Protein AF-A0A191ZVY7-F1 (afdb_monomer_lite)

Organism: NCBI:txid190721

Radius of gyration: 17.28 Å; chains: 1; bounding box: 37×24×48 Å

pLDDT: mean 81.05, std 13.36, range [37.03, 93.75]

Structure (mmCIF, N/CA/C/O backbone):
data_AF-A0A191ZVY7-F1
#
_entry.id   AF-A0A191ZVY7-F1
#
loop_
_atom_site.group_PDB
_atom_site.id
_atom_site.type_symbol
_atom_site.label_atom_id
_atom_site.label_alt_id
_atom_site.label_comp_id
_atom_site.label_asym_id
_atom_site.label_entity_id
_atom_site.label_seq_id
_atom_site.pdbx_PDB_ins_code
_atom_site.Cartn_x
_atom_site.Cartn_y
_atom_site.Cartn_z
_atom_site.occupancy
_atom_site.B_iso_or_equiv
_atom_site.auth_seq_id
_atom_site.auth_comp_id
_atom_site.auth_asym_id
_atom_site.auth_atom_id
_atom_site.pdbx_PDB_model_num
ATOM 1 N N . MET A 1 1 ? 15.827 -4.802 27.919 1.00 42.00 1 MET A N 1
ATOM 2 C CA . MET A 1 1 ? 14.566 -4.060 28.156 1.00 42.00 1 MET A CA 1
ATOM 3 C C . MET A 1 1 ? 13.903 -3.690 26.820 1.00 42.00 1 MET A C 1
ATOM 5 O O . MET A 1 1 ? 14.210 -2.647 26.263 1.00 42.00 1 MET A O 1
ATOM 9 N N . LYS A 1 2 ? 13.064 -4.563 26.235 1.00 45.97 2 LYS A N 1
ATOM 10 C CA . LYS A 1 2 ? 12.301 -4.293 24.982 1.00 45.97 2 LYS A CA 1
ATOM 11 C C . LYS A 1 2 ? 10.830 -4.758 25.048 1.00 45.97 2 LYS A C 1
ATOM 13 O O . LYS A 1 2 ? 10.100 -4.643 24.068 1.00 45.97 2 LYS A O 1
ATOM 18 N N . THR A 1 3 ? 10.389 -5.268 26.194 1.00 52.78 3 THR A N 1
ATOM 19 C CA . THR A 1 3 ? 9.179 -6.091 26.332 1.00 52.78 3 THR A CA 1
ATOM 20 C C . THR A 1 3 ? 7.882 -5.285 26.481 1.00 52.78 3 THR A C 1
ATOM 22 O O . THR A 1 3 ? 6.864 -5.682 25.924 1.00 52.78 3 THR A O 1
ATOM 25 N N . GLU A 1 4 ? 7.896 -4.111 27.120 1.00 48.47 4 GLU A N 1
ATOM 26 C CA . GLU A 1 4 ? 6.661 -3.338 27.381 1.00 48.47 4 GLU A CA 1
ATOM 27 C C . GLU A 1 4 ? 6.075 -2.611 26.161 1.00 48.47 4 GLU A C 1
ATOM 29 O O . GLU A 1 4 ? 4.866 -2.390 26.070 1.00 48.47 4 GLU A O 1
ATOM 34 N N . ASN A 1 5 ? 6.914 -2.227 25.196 1.00 51.59 5 ASN A N 1
ATOM 35 C CA . ASN A 1 5 ? 6.443 -1.512 24.006 1.00 51.59 5 ASN A CA 1
ATOM 36 C C . ASN A 1 5 ? 5.807 -2.447 22.968 1.00 51.59 5 ASN A C 1
ATOM 38 O O . ASN A 1 5 ? 4.970 -2.007 22.177 1.00 51.59 5 ASN A O 1
ATOM 42 N N . GLN A 1 6 ? 6.172 -3.733 22.966 1.00 53.62 6 GLN A N 1
ATOM 43 C CA . GLN A 1 6 ? 5.582 -4.720 22.061 1.00 53.62 6 GLN A CA 1
ATOM 44 C C . GLN A 1 6 ? 4.205 -5.184 22.541 1.00 53.62 6 GLN A C 1
ATOM 46 O O . GLN A 1 6 ? 3.282 -5.251 21.729 1.00 53.62 6 GLN A O 1
ATOM 51 N N . THR A 1 7 ? 4.021 -5.397 23.845 1.00 53.28 7 THR A N 1
ATOM 52 C CA . THR A 1 7 ? 2.724 -5.780 24.425 1.00 53.28 7 THR A CA 1
ATOM 53 C C . THR A 1 7 ? 1.671 -4.689 24.238 1.00 53.28 7 THR A C 1
ATOM 55 O O . THR A 1 7 ? 0.613 -4.967 23.681 1.00 53.28 7 THR A O 1
ATOM 58 N N . LYS A 1 8 ? 1.984 -3.418 24.540 1.00 59.03 8 LYS A N 1
ATOM 59 C CA . LYS A 1 8 ? 1.047 -2.290 24.329 1.00 59.03 8 LYS A CA 1
ATOM 60 C C . LYS A 1 8 ? 0.632 -2.101 22.866 1.00 59.03 8 LYS A C 1
ATOM 62 O O . LYS A 1 8 ? -0.478 -1.645 22.591 1.00 59.03 8 LYS A O 1
ATOM 67 N N . LYS A 1 9 ? 1.520 -2.408 21.917 1.00 58.59 9 LYS A N 1
ATOM 68 C CA . LYS A 1 9 ? 1.221 -2.335 20.480 1.00 58.59 9 LYS A CA 1
ATOM 69 C C . LYS A 1 9 ? 0.294 -3.471 20.043 1.00 58.59 9 LYS A C 1
ATOM 71 O O . LYS A 1 9 ? -0.597 -3.231 19.234 1.00 58.59 9 LYS A O 1
ATOM 76 N N . ASN A 1 10 ? 0.476 -4.670 20.598 1.00 60.91 10 ASN A N 1
ATOM 77 C CA . ASN A 1 10 ? -0.361 -5.826 20.283 1.00 60.91 10 ASN A CA 1
ATOM 78 C C . ASN A 1 10 ? -1.793 -5.660 20.815 1.00 60.91 10 ASN A C 1
ATOM 80 O O . ASN A 1 10 ? -2.737 -5.874 20.061 1.00 60.91 10 ASN A O 1
ATOM 84 N N . THR A 1 11 ? -1.962 -5.168 22.048 1.00 65.75 11 THR A N 1
ATOM 85 C CA . THR A 1 11 ? -3.290 -4.917 22.644 1.00 65.75 11 THR A CA 1
ATOM 86 C C . THR A 1 11 ? -4.080 -3.843 21.885 1.00 65.75 11 THR A C 1
ATOM 88 O O . THR A 1 11 ? -5.258 -4.008 21.587 1.00 65.75 11 THR A O 1
ATOM 91 N N . LYS A 1 12 ? -3.426 -2.749 21.472 1.00 68.19 12 LYS A N 1
ATOM 92 C CA . LYS A 1 12 ? -4.088 -1.695 20.678 1.00 68.19 12 LYS A CA 1
ATOM 93 C C . LYS A 1 12 ? -4.518 -2.182 19.294 1.00 68.19 12 LYS A C 1
ATOM 95 O O . LYS A 1 12 ? -5.545 -1.752 18.775 1.00 68.19 12 LYS A O 1
ATOM 100 N N . ASN A 1 13 ? -3.724 -3.064 18.688 1.00 74.06 13 ASN A N 1
ATOM 101 C CA . ASN A 1 13 ? -4.066 -3.664 17.406 1.00 74.06 13 ASN A CA 1
ATOM 102 C C . ASN A 1 13 ? -5.239 -4.647 17.541 1.00 74.06 13 ASN A C 1
ATOM 104 O O . ASN A 1 13 ? -6.086 -4.671 16.652 1.00 74.06 13 ASN A O 1
ATOM 108 N N . SER A 1 14 ? -5.337 -5.411 18.637 1.00 78.06 14 SER A N 1
ATOM 109 C CA . SER A 1 14 ? -6.464 -6.330 18.854 1.00 78.06 14 SER A CA 1
ATOM 110 C C . SER A 1 14 ? -7.792 -5.596 19.065 1.00 78.06 14 SER A C 1
ATOM 112 O O . SER A 1 14 ? -8.795 -5.986 18.473 1.00 78.06 14 SER A O 1
ATOM 114 N N . GLU A 1 15 ? -7.800 -4.493 19.819 1.00 83.62 15 GLU A N 1
ATOM 115 C CA . GLU A 1 15 ? -8.997 -3.649 19.993 1.00 83.62 15 GLU A CA 1
ATOM 116 C C . GLU A 1 15 ? -9.466 -3.030 18.669 1.00 83.62 15 GLU A C 1
ATOM 118 O O . GLU A 1 15 ? -10.660 -2.993 18.368 1.00 83.62 15 GLU A O 1
ATOM 123 N N . LEU A 1 16 ? -8.521 -2.559 17.847 1.00 86.06 16 LEU A N 1
ATOM 124 C CA . LEU A 1 16 ? -8.839 -2.026 16.526 1.00 86.06 16 LEU A CA 1
ATOM 125 C C . LEU A 1 16 ? -9.450 -3.108 15.626 1.00 86.06 16 LEU A C 1
ATOM 127 O O . LEU A 1 16 ? -10.444 -2.836 14.960 1.00 86.06 16 LEU A O 1
ATOM 131 N N . ARG 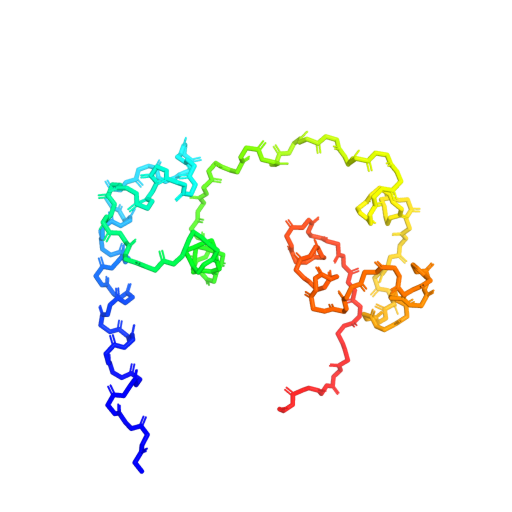A 1 17 ? -8.903 -4.332 15.627 1.00 85.62 17 ARG A N 1
ATOM 132 C CA . ARG A 1 17 ? -9.466 -5.451 14.851 1.00 85.62 17 ARG A CA 1
ATOM 133 C C . ARG A 1 17 ? -10.909 -5.751 15.236 1.00 85.62 17 ARG A C 1
ATOM 135 O O . ARG A 1 17 ? -11.734 -5.883 14.342 1.00 85.62 17 ARG A O 1
ATOM 142 N N . GLN A 1 18 ? -11.210 -5.820 16.533 1.00 86.06 18 GLN A N 1
ATOM 143 C CA . GLN A 1 18 ? -12.571 -6.086 17.015 1.00 86.06 18 GLN A CA 1
ATOM 144 C C . GLN A 1 18 ? -13.566 -5.009 16.576 1.00 86.06 18 GLN A C 1
ATOM 146 O O . GLN A 1 18 ? -14.696 -5.314 16.208 1.00 86.06 18 GLN A O 1
ATOM 151 N N . LYS A 1 19 ? -13.152 -3.738 16.568 1.00 87.81 19 LYS A N 1
ATOM 152 C CA . LYS A 1 19 ? -14.000 -2.663 16.038 1.00 87.81 19 LYS A CA 1
ATOM 153 C C . LYS A 1 19 ? -14.222 -2.810 14.535 1.00 87.81 19 LYS A C 1
ATOM 155 O O . LYS A 1 19 ? -15.341 -2.638 14.069 1.00 87.81 19 LYS A O 1
ATOM 160 N N . LEU A 1 20 ? -13.171 -3.141 13.784 1.00 88.81 20 LEU A N 1
ATOM 161 C CA . LEU A 1 20 ? -13.235 -3.272 12.327 1.00 88.81 20 LEU A CA 1
ATOM 162 C C . LEU A 1 20 ? -14.042 -4.492 11.867 1.00 88.81 20 LEU A C 1
ATOM 164 O O . LEU A 1 20 ? -14.671 -4.411 10.817 1.00 88.81 20 LEU A O 1
ATOM 168 N N . SER A 1 21 ? -14.066 -5.591 12.631 1.00 86.06 21 SER A N 1
ATOM 169 C CA . SER A 1 21 ? -14.841 -6.790 12.274 1.00 86.06 21 SER A CA 1
ATOM 170 C C . SER A 1 21 ? -16.350 -6.553 12.248 1.00 86.06 21 SER A C 1
ATOM 172 O O . SER A 1 21 ? -17.065 -7.262 11.551 1.00 86.06 21 SER A O 1
ATOM 174 N N . SER A 1 22 ? -16.830 -5.545 12.976 1.00 88.06 22 SER A N 1
ATOM 175 C CA . SER A 1 22 ? -18.251 -5.188 13.045 1.00 88.06 22 SER A CA 1
ATOM 176 C C . SER A 1 22 ? -18.654 -4.122 12.017 1.00 88.06 22 SER A C 1
ATOM 178 O O . SER A 1 22 ? -19.767 -3.604 12.076 1.00 88.06 22 SER A O 1
ATOM 180 N N . MET A 1 23 ? -17.754 -3.745 11.102 1.00 89.56 23 MET A N 1
ATOM 181 C CA . MET A 1 23 ? -17.947 -2.646 10.155 1.00 89.56 23 MET A CA 1
ATOM 182 C C . MET A 1 23 ? -17.806 -3.113 8.705 1.00 89.56 23 MET A C 1
ATOM 184 O O . MET A 1 23 ? -16.899 -3.874 8.370 1.00 89.56 23 MET A O 1
ATOM 188 N N . ASP A 1 24 ? -18.625 -2.554 7.810 1.00 89.25 24 ASP A N 1
ATOM 189 C CA . ASP A 1 24 ? -18.450 -2.703 6.358 1.00 89.25 24 ASP A CA 1
ATOM 190 C C . ASP A 1 24 ? -17.337 -1.766 5.848 1.00 89.25 24 ASP A C 1
ATOM 192 O O . ASP A 1 24 ? -17.557 -0.758 5.170 1.00 89.25 24 ASP A O 1
ATOM 196 N N . THR A 1 25 ? -16.105 -2.088 6.246 1.00 89.81 25 THR A N 1
ATOM 197 C CA . THR A 1 25 ? -14.897 -1.305 5.944 1.00 89.81 25 THR A CA 1
ATOM 198 C C . THR A 1 25 ? -14.648 -1.163 4.444 1.00 89.81 25 THR A C 1
ATOM 200 O O . THR A 1 25 ? -14.151 -0.120 4.017 1.00 89.81 25 THR A O 1
ATOM 203 N N . ALA A 1 26 ? -15.090 -2.128 3.629 1.00 87.19 26 ALA A N 1
ATOM 204 C CA . ALA A 1 26 ? -14.923 -2.137 2.177 1.00 87.19 26 ALA A CA 1
ATOM 205 C C . ALA A 1 26 ? -15.542 -0.911 1.481 1.00 87.19 26 ALA A C 1
ATOM 207 O O . ALA A 1 26 ? -15.024 -0.454 0.462 1.00 87.19 26 ALA A O 1
ATOM 208 N N . LYS A 1 27 ? -16.615 -0.338 2.039 1.00 88.00 27 LYS A N 1
ATOM 209 C CA . LYS A 1 27 ? -17.283 0.859 1.493 1.00 88.00 27 LYS A CA 1
ATOM 210 C C . LYS A 1 27 ? -16.758 2.172 2.073 1.00 88.00 27 LYS A C 1
ATOM 212 O O . LYS A 1 27 ? -17.113 3.249 1.584 1.00 88.00 27 LYS A O 1
ATOM 217 N N . MET A 1 28 ? -15.910 2.099 3.094 1.00 90.81 28 MET A N 1
ATOM 218 C CA . MET A 1 28 ? -15.435 3.251 3.849 1.00 90.81 28 MET A CA 1
ATOM 219 C C . MET A 1 28 ? -14.030 3.661 3.426 1.00 90.81 28 MET A C 1
ATOM 221 O O . MET A 1 28 ? -13.150 2.837 3.186 1.00 90.81 28 MET A O 1
ATOM 225 N N . THR A 1 29 ? -13.793 4.969 3.381 1.00 90.50 29 THR A N 1
ATOM 226 C CA . THR A 1 29 ? -12.445 5.506 3.196 1.00 90.50 29 THR A CA 1
ATOM 227 C C . THR A 1 29 ? -11.612 5.349 4.468 1.00 90.50 29 THR A C 1
ATOM 229 O O . THR A 1 29 ? -12.167 5.365 5.569 1.00 90.50 29 THR A O 1
ATOM 232 N N . PRO A 1 30 ? -10.269 5.304 4.378 1.00 90.50 30 PRO A N 1
ATOM 233 C CA . PRO A 1 30 ? -9.415 5.252 5.565 1.00 90.50 30 PRO A CA 1
ATOM 234 C C . PRO A 1 30 ? -9.665 6.390 6.561 1.00 90.50 30 PRO A C 1
ATOM 236 O O . PRO A 1 30 ? -9.421 6.228 7.752 1.00 90.50 30 PRO A O 1
ATOM 239 N N . GLN A 1 31 ? -10.143 7.545 6.088 1.00 90.38 31 GLN A N 1
ATOM 240 C CA . GLN A 1 31 ? -10.509 8.660 6.958 1.00 90.38 31 GLN A CA 1
ATOM 241 C C . GLN A 1 31 ? -11.778 8.350 7.765 1.00 90.38 31 GLN A C 1
ATOM 243 O O . GLN A 1 31 ? -11.759 8.473 8.984 1.00 90.38 31 GLN A O 1
ATOM 248 N N . GLN A 1 32 ? -12.827 7.852 7.108 1.00 92.12 32 GLN A N 1
ATOM 249 C CA . GLN A 1 32 ? -14.070 7.447 7.775 1.00 92.12 32 GLN A CA 1
ATOM 250 C C . GLN A 1 32 ? -13.833 6.297 8.762 1.00 92.12 32 GLN A C 1
ATOM 252 O O . GLN A 1 32 ? -14.359 6.311 9.869 1.00 92.12 32 GLN A O 1
ATOM 257 N N . ILE A 1 33 ? -12.993 5.323 8.392 1.00 93.06 33 ILE A N 1
ATOM 258 C CA . ILE A 1 33 ? -12.602 4.226 9.289 1.00 93.06 33 ILE A CA 1
ATOM 259 C C . ILE A 1 33 ? -11.874 4.782 10.520 1.00 93.06 33 ILE A C 1
ATOM 261 O O . ILE A 1 33 ? -12.142 4.367 11.648 1.00 93.06 33 ILE A O 1
ATOM 265 N N . LYS A 1 34 ? -10.957 5.738 10.327 1.00 92.50 34 LYS A N 1
ATOM 266 C CA . LYS A 1 34 ? -10.218 6.366 11.427 1.00 92.50 34 LYS A CA 1
ATOM 267 C C . LYS A 1 34 ? -11.159 7.068 12.410 1.00 92.50 34 LYS A C 1
ATOM 269 O O . LYS A 1 34 ? -10.994 6.902 13.616 1.00 92.50 34 LYS A O 1
ATOM 274 N N . GLU A 1 35 ? -12.117 7.830 11.894 1.00 92.31 35 GLU A N 1
ATOM 275 C CA . GLU A 1 35 ? -13.109 8.559 12.691 1.00 92.31 35 GLU A CA 1
ATOM 276 C C . GLU A 1 35 ? -14.018 7.598 13.462 1.00 92.31 35 GLU A C 1
ATOM 278 O O . GLU A 1 35 ? -14.121 7.705 14.680 1.00 92.31 35 GLU A O 1
ATOM 283 N N . ALA A 1 36 ? -14.572 6.589 12.789 1.00 90.88 36 ALA A N 1
ATOM 284 C CA . ALA A 1 36 ? -15.473 5.620 13.407 1.00 90.88 36 ALA A CA 1
ATOM 285 C C . ALA A 1 36 ? -14.801 4.730 14.471 1.00 90.88 36 ALA A C 1
ATOM 287 O O . ALA A 1 36 ? -15.419 4.353 15.463 1.00 90.88 36 ALA A O 1
ATOM 288 N N . THR A 1 37 ? -13.518 4.399 14.299 1.00 90.19 37 THR A N 1
ATOM 289 C CA . THR A 1 37 ? -12.771 3.583 15.275 1.00 90.19 37 THR A CA 1
ATOM 290 C C . THR A 1 37 ? -12.158 4.405 16.414 1.00 90.19 37 THR A C 1
ATOM 292 O O . THR A 1 37 ? -11.757 3.832 17.437 1.00 90.19 37 THR A O 1
ATOM 295 N N . GLY A 1 38 ? -12.077 5.733 16.258 1.00 88.12 38 GLY A N 1
ATOM 296 C CA . GLY A 1 38 ? -11.345 6.628 17.158 1.00 88.12 38 GLY A CA 1
ATOM 297 C C . GLY A 1 38 ? -9.829 6.404 17.113 1.00 88.12 38 GLY A C 1
ATOM 298 O O . GLY A 1 38 ? -9.135 6.580 18.119 1.00 88.12 38 GLY A O 1
ATOM 299 N N . TYR A 1 39 ? -9.295 5.947 15.974 1.00 88.38 39 TYR A N 1
ATOM 300 C CA . TYR A 1 39 ? -7.897 5.541 15.872 1.00 88.38 39 TYR A CA 1
ATOM 301 C C . TYR A 1 39 ? -6.956 6.745 16.002 1.00 88.38 39 TYR A C 1
ATOM 303 O O . TYR A 1 39 ? -6.920 7.637 15.155 1.00 88.38 39 TYR A O 1
ATOM 311 N N . LYS A 1 40 ? -6.153 6.760 17.072 1.00 86.38 40 LYS A N 1
ATOM 312 C CA . LYS A 1 40 ? -5.331 7.924 17.448 1.00 86.38 40 LYS A CA 1
ATOM 313 C C . LYS A 1 40 ? -4.120 8.160 16.542 1.00 86.38 40 LYS A C 1
ATOM 315 O O . LYS A 1 40 ? -3.585 9.264 16.515 1.00 86.38 40 LYS A O 1
ATOM 320 N N . ALA A 1 41 ? -3.660 7.145 15.810 1.00 87.94 41 ALA A N 1
ATOM 321 C CA . ALA A 1 41 ? -2.468 7.274 14.976 1.00 87.94 41 ALA A CA 1
ATOM 322 C C . ALA A 1 41 ? -2.757 7.987 13.639 1.00 87.94 41 ALA A C 1
ATOM 324 O O . ALA A 1 41 ? -3.876 8.408 13.330 1.00 87.94 41 ALA A O 1
ATOM 325 N N . THR A 1 42 ? -1.724 8.170 12.816 1.00 87.75 42 THR A N 1
ATOM 326 C CA . THR A 1 42 ? -1.879 8.819 11.507 1.00 87.75 42 THR A CA 1
ATOM 327 C C . THR A 1 42 ? -2.727 7.965 10.559 1.00 87.75 42 THR A C 1
ATOM 329 O O . THR A 1 42 ? -2.754 6.738 10.656 1.00 87.75 42 THR A O 1
ATOM 332 N N . ARG A 1 43 ? -3.384 8.606 9.581 1.00 87.50 43 ARG A N 1
ATOM 333 C CA . ARG A 1 43 ? -4.131 7.894 8.527 1.00 87.50 43 ARG A CA 1
ATOM 334 C C . ARG A 1 43 ? -3.241 6.891 7.781 1.00 87.50 43 ARG A C 1
ATOM 336 O O . ARG A 1 43 ? -3.688 5.806 7.442 1.00 87.50 43 ARG A O 1
ATOM 343 N N . ASN A 1 44 ? -1.967 7.226 7.566 1.00 84.88 44 ASN A N 1
ATOM 344 C CA . ASN A 1 44 ? -1.013 6.340 6.892 1.00 84.88 44 ASN A CA 1
ATOM 345 C C . ASN A 1 44 ? -0.669 5.100 7.731 1.00 84.88 44 ASN A C 1
ATOM 347 O O . ASN A 1 44 ? -0.496 4.020 7.172 1.00 84.88 44 ASN A O 1
ATOM 351 N N . ALA A 1 45 ? -0.590 5.236 9.059 1.00 87.81 45 ALA A N 1
ATOM 352 C CA . ALA A 1 45 ? -0.411 4.092 9.948 1.00 87.81 45 ALA A CA 1
ATOM 353 C C . ALA A 1 45 ? -1.628 3.154 9.903 1.00 87.81 45 ALA A C 1
ATOM 355 O O . ALA A 1 45 ? -1.442 1.942 9.825 1.00 87.81 45 ALA A O 1
ATOM 356 N N . LEU A 1 46 ? -2.845 3.711 9.857 1.00 90.31 46 LEU A N 1
ATOM 357 C CA . LEU A 1 46 ? -4.070 2.930 9.674 1.00 90.31 46 LEU A CA 1
ATOM 358 C C . LEU A 1 46 ? -4.076 2.195 8.329 1.00 90.31 46 LEU A C 1
ATOM 360 O O . LEU A 1 46 ? -4.299 0.996 8.304 1.00 90.31 46 LEU A O 1
ATOM 364 N N . ILE A 1 47 ? -3.765 2.878 7.224 1.00 86.94 47 ILE A N 1
ATOM 365 C CA . ILE A 1 47 ? -3.684 2.250 5.892 1.00 86.94 47 ILE A CA 1
ATOM 366 C C . ILE A 1 47 ? -2.685 1.089 5.898 1.00 86.94 47 ILE A C 1
ATOM 368 O O . ILE A 1 47 ? -2.987 0.004 5.409 1.00 86.94 47 ILE A O 1
ATOM 372 N N . LYS A 1 48 ? -1.501 1.291 6.492 1.00 85.38 48 LYS A N 1
ATOM 373 C CA . LYS A 1 48 ? -0.500 0.228 6.620 1.00 85.38 48 LYS A CA 1
ATOM 374 C C . LYS A 1 48 ? -1.051 -0.970 7.395 1.00 85.38 48 LYS A C 1
ATOM 376 O O . LYS A 1 48 ? -0.824 -2.096 6.973 1.00 85.38 48 LYS A O 1
ATOM 381 N N . PHE A 1 49 ? -1.760 -0.725 8.493 1.00 87.19 49 PHE A N 1
ATOM 382 C CA . PHE A 1 49 ? -2.407 -1.770 9.277 1.00 87.19 49 PHE A CA 1
ATOM 383 C C . PHE A 1 49 ? -3.475 -2.515 8.463 1.00 87.19 49 PHE A C 1
ATOM 385 O O . PHE A 1 49 ? -3.410 -3.733 8.373 1.00 87.19 49 PHE A O 1
ATOM 392 N N . LEU A 1 50 ? -4.390 -1.803 7.796 1.00 87.38 50 LEU A N 1
ATOM 393 C CA . LEU A 1 50 ? -5.433 -2.413 6.962 1.00 87.38 50 LEU A CA 1
ATOM 394 C C . LEU A 1 50 ? -4.831 -3.318 5.876 1.00 87.38 50 LEU A C 1
ATOM 396 O O . LEU A 1 50 ? -5.295 -4.436 5.690 1.00 87.38 50 LEU A O 1
ATOM 400 N N . HIS A 1 51 ? -3.743 -2.887 5.227 1.00 83.50 51 HIS A N 1
ATOM 401 C CA . HIS A 1 51 ? -3.017 -3.726 4.270 1.00 83.50 51 HIS A CA 1
ATOM 402 C C . HIS A 1 51 ? -2.342 -4.942 4.913 1.00 83.50 51 HIS A C 1
ATOM 404 O O . HIS A 1 51 ? -2.396 -6.027 4.344 1.00 83.50 51 HIS A O 1
ATOM 410 N N . GLN A 1 52 ? -1.689 -4.774 6.068 1.00 81.56 52 GLN A N 1
ATOM 411 C CA . GLN A 1 52 ? -1.052 -5.884 6.788 1.00 81.56 52 GLN A CA 1
ATOM 412 C C . GLN A 1 52 ? -2.065 -6.955 7.196 1.00 81.56 52 GLN A C 1
ATOM 414 O O . GLN A 1 52 ? -1.726 -8.132 7.203 1.00 81.56 52 GLN A O 1
ATOM 419 N N . GLU A 1 53 ? -3.289 -6.532 7.497 1.00 83.50 53 GLU A N 1
ATOM 420 C CA . GLU A 1 53 ? -4.382 -7.395 7.932 1.00 83.50 53 GLU A CA 1
ATOM 421 C C . GLU A 1 53 ? -5.316 -7.843 6.810 1.00 83.50 53 GLU A C 1
ATOM 423 O O . GLU A 1 53 ? -6.330 -8.478 7.083 1.00 83.50 53 GLU A O 1
ATOM 428 N N . ALA A 1 54 ? -4.994 -7.504 5.557 1.00 81.88 54 ALA A N 1
ATOM 429 C CA . ALA A 1 54 ? -5.832 -7.777 4.391 1.00 81.88 54 ALA A CA 1
ATOM 430 C C . ALA A 1 54 ? -7.298 -7.311 4.558 1.00 81.88 54 ALA A C 1
ATOM 432 O O . ALA A 1 54 ? -8.216 -7.899 3.991 1.00 81.88 54 ALA A O 1
ATOM 433 N N . ILE A 1 55 ? -7.523 -6.237 5.322 1.00 85.44 55 ILE A N 1
ATOM 434 C CA . ILE A 1 55 ? -8.853 -5.665 5.541 1.00 85.44 55 ILE A CA 1
ATOM 435 C C . ILE A 1 55 ? -9.198 -4.781 4.334 1.00 85.44 55 ILE A C 1
ATOM 437 O O . ILE A 1 55 ? -8.448 -3.840 4.045 1.00 85.44 55 ILE A O 1
ATOM 441 N N . PRO A 1 56 ? -10.310 -5.046 3.626 1.00 86.62 56 PRO A N 1
ATOM 442 C CA . PRO A 1 56 ? -10.705 -4.255 2.469 1.00 86.62 56 PRO A CA 1
ATOM 443 C C . PRO A 1 56 ? -11.146 -2.849 2.890 1.00 86.62 56 PRO A C 1
ATOM 445 O O . PRO A 1 56 ? -11.777 -2.658 3.925 1.00 86.62 56 PRO A O 1
ATOM 448 N N . PHE A 1 57 ? -10.843 -1.848 2.066 1.00 88.88 57 PHE A N 1
ATOM 449 C CA . PHE A 1 57 ? -11.330 -0.484 2.267 1.00 88.88 57 PHE A CA 1
ATOM 450 C C . PHE A 1 57 ? -11.496 0.258 0.943 1.00 88.88 57 PHE A C 1
ATOM 452 O O . PHE A 1 57 ? -10.821 -0.046 -0.044 1.00 88.88 57 PHE A O 1
ATOM 459 N N . ARG A 1 58 ? -12.367 1.274 0.928 1.00 84.81 58 ARG A N 1
ATOM 460 C CA . ARG A 1 58 ? -12.567 2.134 -0.240 1.00 84.81 58 ARG A CA 1
ATOM 461 C C . ARG A 1 58 ? -11.436 3.141 -0.331 1.00 84.81 58 ARG A C 1
ATOM 463 O O . ARG A 1 58 ? -11.465 4.185 0.323 1.00 84.81 58 ARG A O 1
ATOM 470 N N . ASP A 1 59 ? -10.449 2.882 -1.173 1.00 78.62 59 ASP A N 1
ATOM 471 C CA . ASP A 1 59 ? -9.479 3.919 -1.485 1.00 78.62 59 ASP A CA 1
ATOM 472 C C . ASP A 1 59 ? -10.026 4.846 -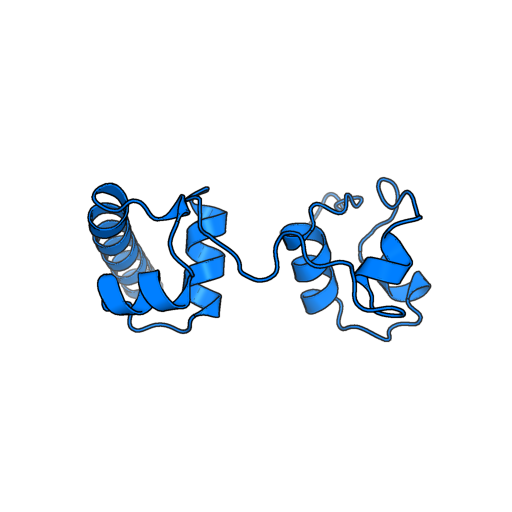2.582 1.00 78.62 59 ASP A C 1
ATOM 474 O O . ASP A 1 59 ? -10.247 4.404 -3.702 1.00 78.62 59 ASP A O 1
ATOM 478 N N . PRO A 1 60 ? -10.231 6.149 -2.334 1.00 69.00 60 PRO A N 1
ATOM 479 C CA . PRO A 1 60 ? -10.652 7.068 -3.393 1.00 69.00 60 PRO A CA 1
ATOM 480 C C . PRO A 1 60 ? -9.624 7.196 -4.533 1.00 69.00 60 PRO A C 1
ATOM 482 O O . PRO A 1 60 ? -9.922 7.807 -5.554 1.00 69.00 60 PRO A O 1
ATOM 485 N N . ARG A 1 61 ? -8.404 6.670 -4.360 1.00 65.75 61 ARG A N 1
ATOM 486 C CA . ARG A 1 61 ? -7.366 6.641 -5.394 1.00 65.75 61 ARG A CA 1
ATOM 487 C C . ARG A 1 61 ? -7.341 5.343 -6.199 1.00 65.75 61 ARG A C 1
ATOM 489 O O . ARG A 1 61 ? -6.703 5.329 -7.255 1.00 65.75 61 ARG A O 1
ATOM 496 N N . THR A 1 62 ? -7.994 4.267 -5.749 1.00 59.72 62 THR A N 1
ATOM 497 C CA . THR A 1 62 ? -8.104 3.051 -6.566 1.00 59.72 62 THR A CA 1
ATOM 498 C C . THR A 1 62 ? -9.042 3.329 -7.742 1.00 59.72 62 THR A C 1
ATOM 500 O O . THR A 1 62 ? -10.086 3.956 -7.598 1.00 59.72 62 THR A O 1
ATOM 503 N N . GLY A 1 63 ? -8.619 2.950 -8.950 1.00 57.19 63 GLY A N 1
ATOM 504 C CA . GLY A 1 63 ? -9.346 3.247 -10.192 1.00 57.19 63 GLY A CA 1
ATOM 505 C C . GLY A 1 63 ? -9.039 4.607 -10.833 1.00 57.19 63 GLY A C 1
ATOM 506 O O . GLY A 1 63 ? -9.350 4.796 -12.007 1.00 57.19 63 GLY A O 1
ATOM 507 N N . LEU A 1 64 ? -8.354 5.530 -10.145 1.00 61.56 64 LEU A N 1
ATOM 508 C CA . LEU A 1 64 ? -7.855 6.736 -10.810 1.00 61.56 64 LEU A CA 1
ATOM 509 C C . LEU A 1 64 ? -6.761 6.353 -11.810 1.00 61.56 64 LEU A C 1
ATOM 511 O O . LEU A 1 64 ? -5.828 5.605 -11.473 1.00 61.56 64 LEU A O 1
ATOM 515 N N . LYS A 1 65 ? -6.867 6.884 -13.037 1.00 64.19 65 LYS A N 1
ATOM 516 C CA . LYS A 1 65 ? -5.789 6.794 -14.025 1.00 64.19 65 LYS A CA 1
ATOM 517 C C . LYS A 1 65 ? -4.498 7.336 -13.393 1.00 64.19 65 LYS A C 1
ATOM 519 O O . LYS A 1 65 ? -4.559 8.313 -12.637 1.00 64.19 65 LYS A O 1
ATOM 524 N N . PRO A 1 66 ? -3.339 6.703 -13.647 1.00 67.69 66 PRO A N 1
ATOM 525 C CA . PRO A 1 66 ? -2.061 7.265 -13.242 1.00 67.69 66 PRO A CA 1
ATOM 526 C C . PRO A 1 66 ? -1.979 8.731 -13.673 1.00 67.69 66 PRO A C 1
ATOM 528 O O . PRO A 1 66 ? -2.399 9.082 -14.774 1.00 67.69 66 PRO A O 1
ATOM 531 N N . ARG A 1 67 ? -1.457 9.600 -12.803 1.00 71.94 67 ARG A N 1
ATOM 532 C CA . ARG A 1 67 ? -1.141 10.967 -13.219 1.00 71.94 67 ARG A CA 1
ATOM 533 C C . ARG A 1 67 ? -0.107 10.880 -14.354 1.00 71.94 67 ARG A C 1
ATOM 535 O O . ARG A 1 67 ? 0.942 10.284 -14.090 1.00 71.94 67 ARG A O 1
ATOM 542 N N . PRO A 1 68 ? -0.344 11.499 -15.527 1.00 73.56 68 PRO A N 1
ATOM 543 C CA . PRO A 1 68 ? 0.620 11.503 -16.623 1.00 73.56 68 PRO A CA 1
ATOM 544 C C . PRO A 1 68 ? 2.003 11.962 -16.152 1.00 73.56 68 PRO A C 1
ATOM 546 O O . PRO A 1 68 ? 2.124 12.940 -15.406 1.00 73.56 68 PRO A O 1
ATOM 549 N N . GLY A 1 69 ? 3.041 11.214 -16.522 1.00 77.62 69 GLY A N 1
ATOM 550 C CA . GLY A 1 69 ? 4.429 11.460 -16.125 1.00 77.62 69 GLY A CA 1
ATOM 551 C C . GLY A 1 69 ? 4.780 11.076 -14.680 1.00 77.62 69 GLY A C 1
ATOM 552 O O . GLY A 1 69 ? 5.943 11.185 -14.282 1.00 77.62 69 GLY A O 1
ATOM 553 N N . GLY A 1 70 ? 3.816 10.610 -13.880 1.00 83.44 70 GLY A N 1
ATOM 554 C CA . GLY A 1 70 ? 4.059 10.087 -12.538 1.00 83.44 70 GLY A CA 1
ATOM 555 C C . GLY A 1 70 ? 4.754 8.723 -12.556 1.00 83.44 70 GLY A C 1
ATOM 556 O O . GLY A 1 70 ? 4.756 8.016 -13.556 1.00 83.44 70 GLY A O 1
ATOM 557 N N . THR A 1 71 ? 5.313 8.298 -11.420 1.00 85.25 71 THR A N 1
ATOM 558 C CA . THR A 1 71 ? 6.004 6.999 -11.314 1.00 85.25 71 THR A C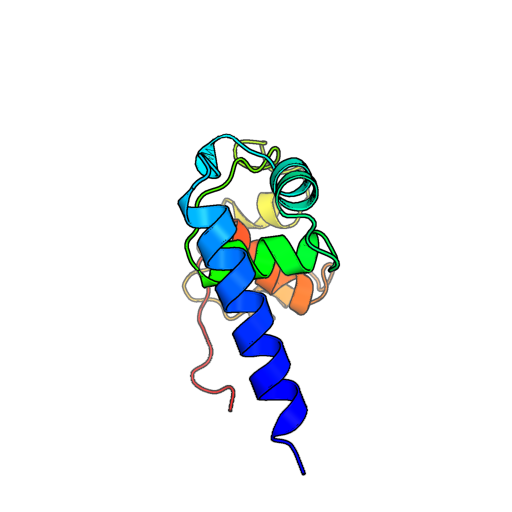A 1
ATOM 559 C C . THR A 1 71 ? 5.138 5.822 -11.752 1.00 85.25 71 THR A C 1
ATOM 561 O O . THR A 1 71 ? 5.606 4.972 -12.492 1.00 85.25 71 THR A O 1
ATOM 564 N N . ARG A 1 72 ? 3.864 5.781 -11.342 1.00 83.62 72 ARG A N 1
ATOM 565 C CA . ARG A 1 72 ? 2.938 4.716 -11.760 1.00 83.62 72 ARG A CA 1
ATOM 566 C C . ARG A 1 72 ? 2.712 4.714 -13.272 1.00 83.62 72 ARG A C 1
ATOM 568 O O . ARG A 1 72 ? 2.645 3.648 -13.860 1.00 83.62 72 ARG A O 1
ATOM 575 N N . ASP A 1 73 ? 2.587 5.895 -13.869 1.00 85.75 73 ASP A N 1
ATOM 576 C CA . ASP A 1 73 ? 2.366 6.060 -15.307 1.00 85.75 73 ASP A CA 1
ATOM 577 C C . ASP A 1 73 ? 3.560 5.513 -16.094 1.00 85.75 73 ASP A C 1
ATOM 579 O O . ASP A 1 73 ? 3.411 4.613 -16.913 1.00 85.75 73 ASP A O 1
ATOM 583 N N . LYS A 1 74 ? 4.770 5.930 -15.707 1.00 87.12 74 LYS A N 1
ATOM 584 C CA . LYS A 1 74 ? 6.031 5.454 -16.295 1.00 87.12 74 LYS A CA 1
ATOM 585 C C . LYS A 1 74 ? 6.247 3.944 -16.184 1.00 87.12 74 LYS A C 1
ATOM 587 O O . LYS A 1 74 ? 6.884 3.368 -17.053 1.00 87.12 74 LYS A O 1
ATOM 592 N N . LEU A 1 75 ? 5.753 3.313 -15.118 1.00 87.56 75 LEU A N 1
ATOM 593 C CA . LEU A 1 75 ? 5.897 1.869 -14.903 1.00 87.56 75 LEU A CA 1
ATOM 594 C C . LEU A 1 75 ? 4.754 1.052 -15.523 1.00 87.56 75 LEU A C 1
ATOM 596 O O . LEU A 1 75 ? 4.870 -0.161 -15.620 1.00 87.56 75 LEU A O 1
ATOM 600 N N . SER A 1 76 ? 3.654 1.686 -15.940 1.00 83.25 76 SER A N 1
ATOM 601 C CA . SER A 1 76 ? 2.446 0.979 -16.394 1.00 83.25 76 SER A CA 1
ATOM 602 C C . SER A 1 76 ? 2.613 0.209 -17.710 1.00 83.25 76 SER A C 1
ATOM 604 O O . SER A 1 76 ? 1.834 -0.702 -17.972 1.00 83.25 76 SER A O 1
ATOM 606 N N . GLY A 1 77 ? 3.632 0.541 -18.506 1.00 82.25 77 GLY A N 1
ATOM 607 C CA . GLY A 1 77 ? 3.961 -0.125 -19.771 1.00 82.25 77 GLY A CA 1
ATOM 608 C C . GLY A 1 77 ? 5.202 -1.019 -19.718 1.00 82.25 77 GLY A C 1
ATOM 609 O O . GLY A 1 77 ? 5.703 -1.403 -20.769 1.00 82.25 77 GLY A O 1
ATOM 610 N N . ILE A 1 78 ? 5.747 -1.295 -18.529 1.00 87.31 78 ILE A N 1
ATOM 611 C CA . ILE A 1 78 ? 7.043 -1.965 -18.373 1.00 87.31 78 ILE A CA 1
ATOM 612 C C . ILE A 1 78 ? 6.873 -3.214 -17.522 1.00 87.31 78 ILE A C 1
ATOM 614 O O . ILE A 1 78 ? 6.317 -3.154 -16.426 1.00 87.31 78 ILE A O 1
ATOM 618 N N . ASP A 1 79 ? 7.418 -4.335 -17.992 1.00 88.38 79 ASP A N 1
ATOM 619 C CA . ASP A 1 79 ? 7.555 -5.523 -17.157 1.00 88.38 79 ASP A CA 1
ATOM 620 C C . ASP A 1 79 ? 8.713 -5.345 -16.164 1.00 88.38 79 ASP A C 1
ATOM 622 O O . ASP A 1 79 ? 9.891 -5.516 -16.482 1.00 88.38 79 ASP A O 1
ATOM 626 N N . THR A 1 80 ? 8.366 -4.977 -14.933 1.00 91.94 80 THR A N 1
ATOM 627 C CA . THR A 1 80 ? 9.323 -4.787 -13.840 1.00 91.94 80 THR A CA 1
ATOM 628 C C . THR A 1 80 ? 9.569 -6.054 -13.022 1.00 91.94 80 THR A C 1
ATOM 630 O O . THR A 1 80 ? 10.342 -6.005 -12.064 1.00 91.94 80 THR A O 1
ATOM 633 N N . SER A 1 81 ? 8.952 -7.191 -13.368 1.00 89.94 81 SER A N 1
ATOM 634 C CA . SER A 1 81 ? 8.995 -8.429 -12.571 1.00 89.94 81 SER A CA 1
ATOM 635 C C . SER A 1 81 ? 10.419 -8.919 -12.276 1.00 89.94 81 SER A C 1
ATOM 637 O O . SER A 1 81 ? 10.703 -9.370 -11.165 1.00 89.94 81 SER A O 1
ATOM 639 N N . ASN A 1 82 ? 11.339 -8.733 -13.226 1.00 91.69 82 ASN A N 1
ATOM 640 C CA . ASN A 1 82 ? 12.745 -9.126 -13.117 1.00 91.69 82 ASN A CA 1
ATOM 641 C C . ASN A 1 82 ? 13.676 -8.022 -12.585 1.00 91.69 82 ASN A C 1
ATOM 643 O O . ASN A 1 82 ? 14.861 -8.274 -12.361 1.00 91.69 82 ASN A O 1
ATOM 647 N N . MET A 1 83 ? 13.159 -6.814 -12.350 1.00 93.50 83 MET A N 1
ATOM 648 C CA . MET A 1 83 ? 13.943 -5.671 -11.882 1.00 93.50 83 MET A CA 1
ATOM 649 C C . MET A 1 83 ? 13.923 -5.575 -10.356 1.00 93.50 83 MET A C 1
ATOM 651 O O . MET A 1 83 ? 12.870 -5.684 -9.728 1.00 93.50 83 MET A O 1
ATOM 655 N N . THR A 1 84 ? 15.070 -5.309 -9.732 1.00 93.75 84 THR A N 1
ATOM 656 C CA . THR A 1 84 ? 15.120 -4.951 -8.310 1.00 93.75 84 THR A CA 1
ATOM 657 C C . THR A 1 84 ? 14.622 -3.525 -8.097 1.00 93.75 84 THR A C 1
ATOM 659 O O . THR A 1 84 ? 14.611 -2.695 -9.008 1.00 93.75 84 THR A O 1
ATOM 662 N N . ILE A 1 85 ? 14.253 -3.187 -6.859 1.00 92.62 85 ILE A N 1
ATOM 663 C CA . ILE A 1 85 ? 13.775 -1.835 -6.538 1.00 92.62 85 ILE A CA 1
ATOM 664 C C . ILE A 1 85 ? 14.804 -0.744 -6.876 1.00 92.62 85 ILE A C 1
ATOM 666 O O . ILE A 1 85 ? 14.423 0.367 -7.236 1.00 92.62 85 ILE A O 1
ATOM 670 N N . ASN A 1 86 ? 16.099 -1.061 -6.782 1.00 91.69 86 ASN A N 1
ATOM 671 C CA . ASN A 1 86 ? 17.178 -0.140 -7.122 1.00 91.69 86 ASN A CA 1
ATOM 672 C C . ASN A 1 86 ? 17.296 0.030 -8.641 1.00 91.69 86 ASN A C 1
ATOM 674 O O . ASN A 1 86 ? 17.481 1.146 -9.107 1.00 91.69 86 ASN A O 1
ATOM 678 N N . GLN A 1 87 ? 17.110 -1.040 -9.417 1.00 92.62 87 GLN A N 1
ATOM 679 C CA . GLN A 1 87 ? 17.079 -0.953 -10.880 1.00 92.62 87 GLN A CA 1
ATOM 680 C C . GLN A 1 87 ? 15.888 -0.118 -11.364 1.00 92.62 87 GLN A C 1
ATOM 682 O O . GLN A 1 87 ? 16.055 0.746 -12.219 1.00 92.62 87 GLN A O 1
ATOM 687 N N . ILE A 1 88 ? 14.708 -0.301 -10.762 1.00 93.00 88 ILE A N 1
ATOM 688 C CA . ILE A 1 88 ? 13.530 0.532 -11.049 1.00 93.00 88 ILE A CA 1
ATOM 689 C C . ILE A 1 88 ? 13.798 1.992 -10.648 1.00 93.00 88 ILE A C 1
ATOM 691 O O . ILE A 1 88 ? 13.434 2.918 -11.367 1.00 93.00 88 ILE A O 1
ATOM 695 N N . HIS A 1 89 ? 14.465 2.223 -9.517 1.00 93.75 89 HIS A N 1
ATOM 696 C CA . HIS A 1 89 ? 14.842 3.566 -9.076 1.00 93.75 89 HIS A CA 1
ATOM 697 C C . HIS A 1 89 ? 15.787 4.264 -10.066 1.00 93.75 89 HIS A C 1
ATOM 699 O O . HIS A 1 89 ? 15.567 5.430 -10.391 1.00 93.75 89 HIS A O 1
ATOM 705 N N . THR A 1 90 ? 16.793 3.550 -10.575 1.00 92.88 90 THR A N 1
ATOM 706 C CA . THR A 1 90 ? 17.713 4.050 -11.608 1.00 92.88 90 THR A CA 1
ATOM 707 C C . THR A 1 90 ? 16.991 4.312 -12.925 1.00 92.88 90 THR A C 1
ATOM 709 O O . THR A 1 90 ? 17.201 5.360 -13.526 1.00 92.88 90 THR A O 1
ATOM 712 N N . PHE A 1 91 ? 16.081 3.424 -13.337 1.00 90.25 91 PHE A N 1
ATOM 713 C CA . PHE A 1 91 ? 15.238 3.620 -14.521 1.00 90.25 91 PHE A CA 1
ATOM 714 C C . PHE A 1 91 ? 14.389 4.901 -14.429 1.00 90.25 91 PHE A C 1
ATOM 716 O O . PHE A 1 91 ? 14.174 5.598 -15.414 1.00 90.25 91 PHE A O 1
ATOM 723 N N . LEU A 1 92 ? 13.942 5.253 -13.223 1.00 90.06 92 LEU A N 1
ATOM 724 C CA . LEU A 1 92 ? 13.203 6.487 -12.948 1.00 90.06 92 LEU A CA 1
ATOM 725 C C . LEU A 1 92 ? 14.112 7.707 -12.709 1.00 90.06 92 LEU A C 1
ATOM 727 O O . LEU A 1 92 ? 13.632 8.722 -12.191 1.00 90.06 92 LEU A O 1
ATOM 731 N N . GLU A 1 93 ? 15.401 7.611 -13.046 1.00 87.75 93 GLU A N 1
ATOM 732 C CA . GLU A 1 93 ? 16.425 8.652 -12.866 1.00 87.75 93 GLU A CA 1
ATOM 733 C C . GLU A 1 93 ? 16.544 9.142 -11.411 1.00 87.75 93 GLU A C 1
ATOM 735 O O . GLU A 1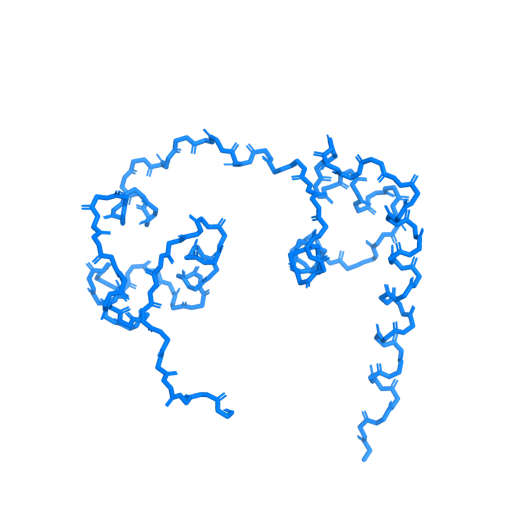 93 ? 16.837 10.306 -11.147 1.00 87.75 93 GLU A O 1
ATOM 740 N N . GLY A 1 94 ? 16.229 8.291 -10.429 1.00 82.75 94 GLY A N 1
ATOM 741 C CA . GLY A 1 94 ? 16.275 8.657 -9.011 1.00 82.75 94 GLY A CA 1
ATOM 742 C C . GLY A 1 94 ? 15.286 9.751 -8.584 1.00 82.75 94 GLY A C 1
ATOM 743 O O . GLY A 1 94 ? 15.383 10.273 -7.474 1.00 82.75 94 GLY A O 1
ATOM 744 N N . LYS A 1 95 ? 14.295 10.088 -9.422 1.00 82.12 95 LYS A N 1
ATOM 745 C CA . LYS A 1 95 ? 13.316 11.163 -9.156 1.00 82.12 95 LYS A CA 1
ATOM 746 C C . LYS A 1 95 ? 12.381 10.883 -7.973 1.00 82.12 95 LYS A C 1
ATOM 748 O O . LYS A 1 95 ? 11.693 11.783 -7.497 1.00 82.12 95 LYS A O 1
ATOM 753 N N . VAL A 1 96 ? 12.324 9.642 -7.490 1.00 87.06 96 VAL A N 1
ATOM 754 C CA . VAL A 1 96 ? 11.482 9.220 -6.364 1.00 87.06 96 VAL A CA 1
ATOM 755 C C . VAL A 1 96 ? 12.326 8.495 -5.333 1.00 87.06 96 VAL A C 1
ATOM 757 O O . VAL A 1 96 ? 13.048 7.574 -5.675 1.00 87.06 96 VAL A O 1
ATOM 760 N N . LYS A 1 97 ? 12.157 8.823 -4.048 1.00 90.06 97 LYS A N 1
ATOM 761 C CA . LYS A 1 97 ? 12.819 8.097 -2.953 1.00 90.06 97 LYS A CA 1
ATOM 762 C C . LYS A 1 97 ? 12.501 6.598 -3.017 1.00 90.06 97 LYS A C 1
ATOM 764 O O . LYS A 1 97 ? 11.330 6.228 -3.103 1.00 90.06 97 LYS A O 1
ATOM 769 N N . VAL A 1 98 ? 13.507 5.739 -2.830 1.00 89.50 98 VAL A N 1
ATOM 770 C CA . VAL A 1 98 ? 13.361 4.265 -2.824 1.00 89.50 98 VAL A CA 1
ATOM 771 C C . VAL A 1 98 ? 12.238 3.784 -1.897 1.00 89.50 98 VAL A C 1
ATOM 773 O O . VAL A 1 98 ? 11.468 2.897 -2.257 1.00 89.50 98 VAL A O 1
ATOM 776 N N . GLN A 1 99 ? 12.089 4.383 -0.711 1.00 86.81 99 GLN A N 1
ATOM 777 C CA . GLN A 1 99 ? 11.017 4.009 0.217 1.00 86.81 99 GLN A CA 1
ATOM 778 C C . GLN A 1 99 ? 9.622 4.316 -0.348 1.00 86.81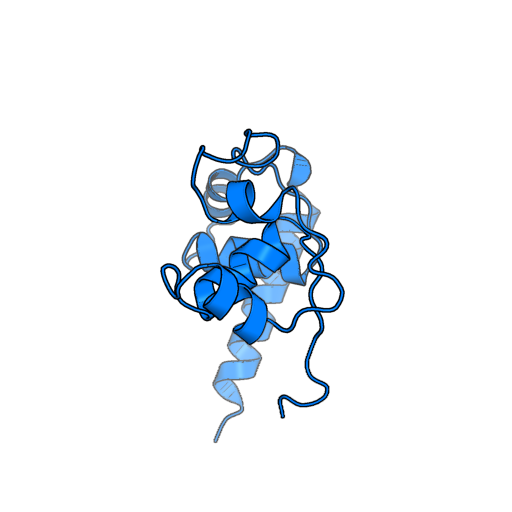 99 GLN A C 1
ATOM 780 O O . GLN A 1 99 ? 8.704 3.510 -0.200 1.00 86.81 99 GLN A O 1
ATOM 785 N N . SER A 1 100 ? 9.465 5.458 -1.018 1.00 86.25 100 SER A N 1
ATOM 786 C CA . SER A 1 100 ? 8.219 5.818 -1.695 1.00 86.25 100 SER A CA 1
ATOM 787 C C . SER A 1 100 ? 7.967 4.909 -2.895 1.00 86.25 100 SER A C 1
ATOM 789 O O . SER A 1 100 ? 6.835 4.478 -3.083 1.00 86.25 100 SER A O 1
ATOM 791 N N . LEU A 1 101 ? 9.011 4.546 -3.649 1.00 90.44 101 LEU A N 1
ATOM 792 C CA . LEU A 1 101 ? 8.911 3.593 -4.756 1.00 90.44 101 LEU A CA 1
ATOM 793 C C . LEU A 1 101 ? 8.377 2.237 -4.285 1.00 90.44 101 LEU A C 1
ATOM 795 O O . LEU A 1 101 ? 7.442 1.714 -4.876 1.00 90.44 101 LEU A O 1
ATOM 799 N N . ARG A 1 102 ? 8.887 1.713 -3.163 1.00 88.69 102 ARG A N 1
ATOM 800 C CA . ARG A 1 102 ? 8.378 0.468 -2.557 1.00 88.69 102 ARG A CA 1
ATOM 801 C C . ARG A 1 102 ? 6.902 0.559 -2.207 1.00 88.69 102 ARG A C 1
ATOM 803 O O . ARG A 1 102 ? 6.160 -0.381 -2.465 1.00 88.69 102 ARG A O 1
ATOM 810 N N . MET A 1 103 ? 6.485 1.681 -1.622 1.00 85.00 103 MET A N 1
ATOM 811 C CA . MET A 1 103 ? 5.079 1.902 -1.291 1.00 85.00 103 MET A CA 1
ATOM 812 C C . MET A 1 103 ? 4.214 1.978 -2.545 1.00 85.00 103 MET A C 1
ATOM 814 O O . MET A 1 103 ? 3.138 1.401 -2.546 1.00 85.00 103 MET A O 1
ATOM 818 N N . ILE A 1 104 ? 4.682 2.639 -3.607 1.00 86.56 104 ILE A N 1
ATOM 819 C CA . ILE A 1 104 ? 3.990 2.704 -4.900 1.00 86.56 104 ILE A CA 1
ATOM 820 C C . ILE A 1 104 ? 3.850 1.297 -5.489 1.00 86.56 104 ILE A C 1
ATOM 822 O O . ILE A 1 104 ? 2.741 0.912 -5.848 1.00 86.56 104 ILE A O 1
ATOM 826 N N . CYS A 1 105 ? 4.930 0.512 -5.538 1.00 87.19 105 CYS A N 1
ATOM 827 C CA . CYS A 1 105 ? 4.884 -0.847 -6.069 1.00 87.19 105 CYS A CA 1
ATOM 828 C C . CYS A 1 105 ? 3.937 -1.745 -5.268 1.00 87.19 105 CYS A C 1
ATOM 830 O O . CYS A 1 105 ? 3.097 -2.416 -5.855 1.00 87.19 105 CYS A O 1
ATOM 832 N N . LEU A 1 106 ? 4.017 -1.700 -3.934 1.00 84.75 106 LEU A N 1
ATOM 833 C CA . LEU A 1 106 ? 3.117 -2.446 -3.054 1.00 84.75 106 LEU A CA 1
ATOM 834 C C . LEU A 1 106 ? 1.655 -2.037 -3.262 1.00 84.75 106 LEU A C 1
ATOM 836 O O . LEU A 1 106 ? 0.783 -2.888 -3.389 1.00 84.75 106 LEU A O 1
ATOM 840 N N . TYR A 1 107 ? 1.395 -0.734 -3.285 1.00 78.94 107 TYR A N 1
ATOM 841 C CA . TYR A 1 107 ? 0.047 -0.185 -3.326 1.00 78.94 107 TYR A CA 1
ATOM 842 C C . TYR A 1 107 ? -0.646 -0.417 -4.675 1.00 78.94 107 TYR A C 1
ATOM 844 O O . TYR A 1 107 ? -1.844 -0.676 -4.710 1.00 78.94 107 TYR A O 1
ATOM 852 N N . TYR A 1 108 ? 0.098 -0.349 -5.781 1.00 80.94 108 TYR A N 1
ATOM 853 C CA . TYR A 1 108 ? -0.439 -0.564 -7.129 1.00 80.94 108 TYR A CA 1
ATOM 854 C C . TYR A 1 108 ? -0.203 -1.978 -7.671 1.00 80.94 108 TYR A C 1
ATOM 856 O O . TYR A 1 108 ? -0.458 -2.210 -8.849 1.00 80.94 108 TYR A O 1
ATOM 864 N N . GLY A 1 109 ? 0.291 -2.909 -6.847 1.00 82.06 109 GLY A N 1
ATOM 865 C CA . GLY A 1 109 ? 0.543 -4.290 -7.265 1.00 82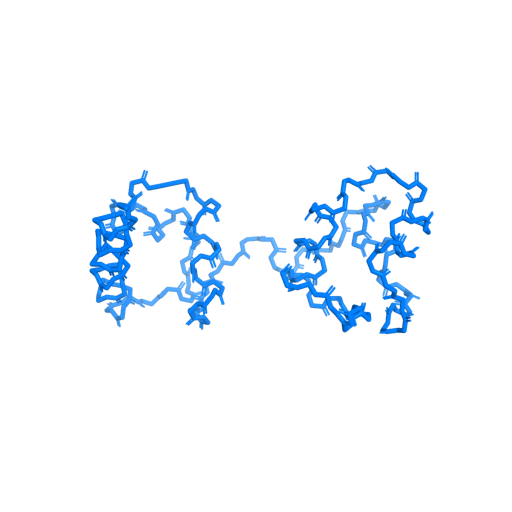.06 109 GLY A CA 1
ATOM 866 C C . GLY A 1 109 ? 1.583 -4.423 -8.381 1.00 82.06 109 GLY A C 1
ATOM 867 O O . GLY A 1 109 ? 1.511 -5.360 -9.168 1.00 82.06 109 GLY A O 1
ATOM 868 N N . ILE A 1 110 ? 2.535 -3.490 -8.475 1.00 87.06 110 ILE A N 1
ATOM 869 C CA . ILE A 1 110 ? 3.593 -3.529 -9.491 1.00 87.06 110 ILE A CA 1
ATOM 870 C C . ILE A 1 110 ? 4.632 -4.570 -9.044 1.00 87.06 110 ILE A C 1
ATOM 872 O O . ILE A 1 110 ? 5.244 -4.386 -7.980 1.00 87.06 110 ILE A O 1
ATOM 876 N N . PRO A 1 111 ? 4.845 -5.653 -9.812 1.00 89.38 111 PRO A N 1
ATOM 877 C CA . PRO A 1 111 ? 5.772 -6.708 -9.435 1.00 89.38 111 PRO A CA 1
ATOM 878 C C . PRO A 1 111 ? 7.212 -6.203 -9.516 1.00 89.38 111 PRO A C 1
ATOM 880 O O . PRO A 1 111 ? 7.563 -5.422 -10.395 1.00 89.38 111 PRO A O 1
ATOM 883 N N . TYR A 1 112 ? 8.066 -6.654 -8.605 1.00 92.50 112 TYR A N 1
ATOM 884 C CA . TYR A 1 112 ? 9.502 -6.416 -8.694 1.00 92.50 112 TYR A CA 1
ATOM 885 C C . TYR A 1 112 ? 10.269 -7.542 -8.010 1.00 92.50 112 TYR A C 1
ATOM 887 O O . TYR A 1 112 ? 9.782 -8.162 -7.055 1.00 92.50 112 TYR A O 1
ATOM 895 N N . LYS A 1 113 ? 11.498 -7.775 -8.468 1.00 92.00 113 LYS A N 1
ATOM 896 C CA . LYS A 1 113 ? 12.406 -8.763 -7.896 1.00 92.00 113 LYS A CA 1
ATOM 897 C C . LYS A 1 113 ? 12.794 -8.335 -6.484 1.00 92.00 113 LYS A C 1
ATOM 899 O O . LYS A 1 113 ? 13.479 -7.329 -6.271 1.00 92.00 113 LYS A O 1
ATOM 904 N N . LYS A 1 114 ? 12.358 -9.111 -5.493 1.00 86.00 114 LYS A N 1
ATOM 905 C CA . LYS A 1 114 ? 12.853 -8.985 -4.121 1.00 86.00 114 LYS A CA 1
ATOM 906 C C . LYS A 1 114 ? 14.258 -9.572 -4.090 1.00 86.00 114 LYS A C 1
ATOM 908 O O . LYS A 1 114 ? 14.450 -10.724 -4.465 1.00 86.00 114 LYS A O 1
ATOM 913 N N . GLU A 1 115 ? 15.238 -8.789 -3.660 1.00 79.69 115 GLU A N 1
ATOM 914 C CA . GLU A 1 115 ? 16.545 -9.356 -3.345 1.00 79.69 115 GLU A CA 1
ATOM 915 C C . GLU A 1 115 ? 16.363 -10.309 -2.163 1.00 79.69 115 GLU A C 1
ATOM 917 O O . GLU A 1 115 ? 15.780 -9.942 -1.136 1.00 79.69 115 GLU A O 1
ATOM 922 N N . ALA A 1 116 ? 16.806 -11.553 -2.342 1.00 60.25 116 ALA A N 1
ATOM 923 C CA . ALA A 1 116 ? 16.897 -12.536 -1.280 1.00 60.25 116 ALA A CA 1
ATOM 924 C C . ALA A 1 116 ? 18.010 -12.084 -0.331 1.00 60.25 116 ALA A C 1
ATOM 926 O O . ALA A 1 116 ? 19.152 -12.484 -0.500 1.00 60.25 116 ALA A O 1
ATOM 927 N N . ASN A 1 117 ? 17.687 -11.121 0.537 1.00 49.03 117 ASN A N 1
ATOM 928 C CA . ASN A 1 117 ? 18.293 -10.816 1.834 1.00 49.03 117 ASN A CA 1
ATOM 929 C C . ASN A 1 117 ? 17.953 -9.377 2.244 1.00 49.03 117 ASN A C 1
ATOM 931 O O . ASN A 1 117 ? 18.537 -8.399 1.785 1.00 49.03 117 ASN A O 1
ATOM 935 N N . ARG A 1 118 ? 17.021 -9.261 3.188 1.00 42.56 118 ARG A N 1
ATOM 936 C CA . ARG A 1 118 ? 17.032 -8.208 4.204 1.00 42.56 118 ARG A CA 1
ATOM 937 C C . ARG A 1 118 ? 16.722 -8.880 5.534 1.00 42.56 118 ARG A C 1
ATOM 939 O O . ARG A 1 118 ? 15.552 -9.058 5.868 1.00 42.56 118 ARG A O 1
ATOM 946 N N . VAL A 1 119 ? 17.790 -9.309 6.204 1.00 37.03 119 VAL A N 1
ATOM 947 C CA . VAL A 1 119 ? 17.833 -9.424 7.668 1.00 37.03 119 VAL A CA 1
ATOM 948 C C . VAL A 1 119 ? 17.610 -8.030 8.257 1.00 37.03 119 VAL A C 1
ATOM 950 O O . VAL A 1 119 ? 18.084 -7.053 7.626 1.00 37.03 119 VAL A O 1
#

Foldseek 3Di:
DPPPVVVVVVVLLVLLVVQLVVDPQQEAELVRSCVSSVPPDDSVVSVVSCVVVVPHHDDPCPPDDPDPPDLCNVLVPDQQQEAALVRSCVVNVVPDDSVVSVVVCSVVVRHHDDPPDDD

Sequence (119 aa):
MKTENQTKKNTKNSELRQKLSSMDTAKMTPQQIKEATGYKATRNALIKFLHQEAIPFRDPRTGLKPRPGGTRDKLSGIDTSNMTINQIHTFLEGKVKVQSLRMICLYYGIPYKKEANRV

Secondary structure (DSSP, 8-state):
--HHHHHHHHHHHHHHHHHHHTS-GGGS-HHHHHHHHT--S-HHHHHHHHHHTT-----TTTTPPPPTTSHHHHHTTS--TT-BHHHHHHHTTT-S-HHHHHHHHHHTT---B--S---